Protein AF-A0A496B055-F1 (afdb_monomer)

Sequence (103 aa):
MNIHKIQPANRVDYTMKTIDINGRVPGTDTIEFLRVERPYRHGKKFGPLVRVRYALNGVEQKKGFPLDVDKGIFLAIYDDELAETLRPIAPKIVAFLREHAAR

Nearest PDB structures (foldseek):
  8gun-assembly2_B  TM=5.781E-01  e=2.004E+00  Staphylococcus aureus subsp. aureus NCTC 8325

Mean predicted aligned error: 9.05 Å

Foldseek 3Di:
DDPPPCPPQNDWDWDKDKDACDPVDPLVPQWGIKIWTFTDGPNHGDAQWIWIWTHGNNRTDPHTFIARLVVLATPDDPDPVVCVRVGVCSPVVSVVVVVVVVD

Secondary structure (DSSP, 8-state):
-------GGG-EEEEEEEEE-TTTSTT-TTEEEEEEEEEEETTEE-SSEEEEEEEETTEE-S--EEEETTTTEES----HHHHHHHGGGHHHHHHHHHHTT--

Solvent-accessible surface area (backbone atoms only — not comparable to full-atom values): 6012 Å² total; per-residue (Å²): 134,85,78,78,72,79,51,78,94,69,50,68,48,68,53,76,44,81,42,81,39,59,94,74,45,91,83,36,91,52,38,46,33,38,38,38,34,40,40,23,45,90,90,36,78,44,72,59,49,28,35,40,22,40,20,51,78,88,42,75,44,88,68,55,33,44,29,33,55,82,77,27,40,68,79,53,69,98,43,70,73,58,35,66,53,47,55,80,43,28,49,56,55,32,49,56,57,48,60,62,69,77,106

pLDDT: mean 73.32, std 11.09, range [32.91, 86.75]

Radius of gyration: 15.03 Å; Cα contacts (8 Å, |Δi|>4): 156; chains: 1; bounding box: 33×25×49 Å

Structure (mmCIF, N/CA/C/O backbone):
data_AF-A0A496B055-F1
#
_entry.id   AF-A0A496B055-F1
#
loop_
_atom_site.group_PDB
_atom_site.id
_atom_site.type_symbol
_atom_site.label_atom_id
_atom_site.label_alt_id
_atom_site.label_comp_id
_atom_site.label_asym_id
_atom_site.label_entity_id
_atom_site.label_seq_id
_atom_site.pdbx_PDB_ins_code
_atom_site.Cartn_x
_atom_site.Cartn_y
_atom_site.Cartn_z
_atom_site.occupancy
_atom_site.B_iso_or_equiv
_atom_site.auth_seq_id
_atom_site.auth_comp_id
_atom_site.auth_asym_id
_atom_site.auth_atom_id
_atom_site.pdbx_PDB_model_num
ATOM 1 N N . MET A 1 1 ? -17.931 0.332 -33.865 1.00 37.09 1 MET A N 1
ATOM 2 C CA . MET A 1 1 ? -17.355 0.394 -32.504 1.00 37.09 1 MET A CA 1
ATOM 3 C C . MET A 1 1 ? -16.069 -0.425 -32.526 1.00 37.09 1 MET A C 1
ATOM 5 O O . MET A 1 1 ? -16.136 -1.647 -32.540 1.00 37.09 1 MET A O 1
ATOM 9 N N . ASN A 1 2 ? -14.913 0.225 -32.699 1.00 32.91 2 ASN A N 1
ATOM 10 C CA . ASN A 1 2 ? -13.636 -0.475 -32.873 1.00 32.91 2 ASN A CA 1
ATOM 11 C C . ASN A 1 2 ? -13.154 -1.003 -31.523 1.00 32.91 2 ASN A C 1
ATOM 13 O O . ASN A 1 2 ? -12.682 -0.252 -30.674 1.00 32.91 2 ASN A O 1
ATOM 17 N N . ILE A 1 3 ? -13.291 -2.311 -31.330 1.00 43.50 3 ILE A N 1
ATOM 18 C CA . ILE A 1 3 ? -12.704 -3.019 -30.199 1.00 43.50 3 ILE A CA 1
ATOM 19 C C . ILE A 1 3 ? -11.203 -3.080 -30.487 1.00 43.50 3 ILE A C 1
ATOM 21 O O . ILE A 1 3 ? -10.743 -3.947 -31.232 1.00 43.50 3 ILE A O 1
ATOM 25 N N . HIS A 1 4 ? -10.433 -2.129 -29.955 1.00 45.66 4 HIS A N 1
ATOM 26 C CA . HIS A 1 4 ? -8.979 -2.239 -29.948 1.00 45.66 4 HIS A CA 1
ATOM 27 C C . HIS A 1 4 ? -8.618 -3.502 -29.163 1.00 45.66 4 HIS A C 1
ATOM 29 O O . HIS A 1 4 ? -8.606 -3.507 -27.933 1.00 45.66 4 HIS A O 1
ATOM 35 N N . LYS A 1 5 ? -8.366 -4.604 -29.881 1.00 45.31 5 LYS A N 1
ATOM 36 C CA . LYS A 1 5 ? -7.759 -5.804 -29.310 1.00 45.31 5 LYS A CA 1
ATOM 37 C C . LYS A 1 5 ? -6.449 -5.354 -28.677 1.00 45.31 5 LYS A C 1
ATOM 39 O O . LYS A 1 5 ? -5.535 -4.937 -29.386 1.00 45.31 5 LYS A O 1
ATOM 44 N N . ILE A 1 6 ? -6.389 -5.385 -27.346 1.00 48.38 6 ILE A N 1
ATOM 45 C CA . ILE A 1 6 ? -5.166 -5.116 -26.593 1.00 48.38 6 ILE A CA 1
ATOM 46 C C . ILE A 1 6 ? -4.118 -6.075 -27.153 1.00 48.38 6 ILE A C 1
ATOM 48 O O . ILE A 1 6 ? -4.256 -7.292 -27.017 1.00 48.38 6 ILE A O 1
ATOM 52 N N . GLN A 1 7 ? -3.122 -5.535 -27.859 1.00 51.19 7 GLN A N 1
ATOM 53 C CA . GLN A 1 7 ? -2.047 -6.351 -28.409 1.00 51.19 7 GLN A CA 1
ATOM 54 C C . GLN A 1 7 ? -1.387 -7.118 -27.251 1.00 51.19 7 GLN A C 1
ATOM 56 O O . GLN A 1 7 ? -1.198 -6.528 -26.184 1.00 51.19 7 GLN A O 1
ATOM 61 N N . PRO A 1 8 ? -1.011 -8.397 -27.423 1.00 55.03 8 PRO A N 1
ATOM 62 C CA . PRO A 1 8 ? -0.353 -9.183 -26.376 1.00 55.03 8 PRO A CA 1
ATOM 63 C C . PRO A 1 8 ? 0.867 -8.474 -25.760 1.00 55.03 8 PRO A C 1
ATOM 65 O O . PRO A 1 8 ? 1.088 -8.580 -24.560 1.00 55.03 8 PRO A O 1
ATOM 68 N N . ALA A 1 9 ? 1.581 -7.662 -26.551 1.00 54.00 9 ALA A N 1
ATOM 69 C CA . ALA A 1 9 ? 2.710 -6.823 -26.129 1.00 54.00 9 ALA A CA 1
ATOM 70 C C . ALA A 1 9 ? 2.352 -5.665 -25.158 1.00 54.00 9 ALA A C 1
ATOM 72 O O . ALA A 1 9 ? 3.210 -4.952 -24.636 1.00 54.00 9 ALA A O 1
ATOM 73 N N . ASN A 1 10 ? 1.065 -5.439 -24.903 1.00 56.03 10 ASN A N 1
ATOM 74 C CA . ASN A 1 10 ? 0.577 -4.461 -23.932 1.00 56.03 10 ASN A CA 1
ATOM 75 C C . ASN A 1 10 ? -0.080 -5.119 -22.713 1.00 56.03 10 ASN A C 1
ATOM 77 O O . ASN A 1 10 ? -0.657 -4.411 -21.888 1.00 56.03 10 ASN A O 1
ATOM 81 N N . ARG A 1 11 ? 0.003 -6.449 -22.568 1.00 64.25 11 ARG A N 1
ATOM 82 C CA . ARG A 1 11 ? -0.443 -7.113 -21.341 1.00 64.25 11 ARG A CA 1
ATOM 83 C C . ARG A 1 11 ? 0.522 -6.797 -20.200 1.00 64.25 11 ARG A C 1
ATOM 85 O O . ARG A 1 11 ? 1.735 -6.957 -20.322 1.00 64.25 11 ARG A O 1
ATOM 92 N N . VAL A 1 12 ? -0.054 -6.307 -19.108 1.00 65.69 12 VAL A N 1
ATOM 93 C CA . VAL A 1 12 ? 0.613 -6.207 -17.814 1.00 65.69 12 VAL A CA 1
ATOM 94 C C . VAL A 1 12 ? 0.224 -7.454 -17.038 1.00 65.69 12 VAL A C 1
ATOM 96 O O . VAL A 1 12 ? -0.954 -7.654 -16.741 1.00 65.69 12 VAL A O 1
ATOM 99 N N . ASP A 1 13 ? 1.209 -8.290 -16.747 1.00 73.75 13 ASP A N 1
ATOM 100 C CA . ASP A 1 13 ? 1.042 -9.432 -15.859 1.00 73.75 13 ASP A CA 1
ATOM 101 C C . ASP A 1 13 ? 1.175 -8.953 -14.414 1.00 73.75 13 ASP A C 1
ATOM 103 O O . ASP A 1 13 ? 1.914 -8.011 -14.126 1.00 73.75 13 ASP A O 1
ATOM 107 N N . TYR A 1 14 ? 0.471 -9.593 -13.486 1.00 68.81 14 TYR A N 1
ATOM 108 C CA . TYR A 1 14 ? 0.570 -9.262 -12.068 1.00 68.81 14 TYR A CA 1
ATOM 109 C C . TYR A 1 14 ? 1.041 -10.478 -11.291 1.00 68.81 14 TYR A C 1
ATOM 111 O O . TYR A 1 14 ? 0.432 -11.542 -11.364 1.00 68.81 14 TYR A O 1
ATOM 119 N N . THR A 1 15 ? 2.089 -10.301 -10.492 1.00 76.88 15 THR A N 1
ATOM 120 C CA . THR A 1 15 ? 2.350 -11.224 -9.385 1.00 76.88 15 THR A CA 1
ATOM 121 C C . THR A 1 15 ? 1.631 -10.705 -8.153 1.00 76.88 15 THR A C 1
ATOM 123 O O . THR A 1 15 ? 1.700 -9.519 -7.818 1.00 76.88 15 THR A O 1
ATOM 126 N N . MET A 1 16 ? 0.891 -11.598 -7.503 1.00 78.75 16 MET A N 1
ATOM 127 C CA . MET A 1 16 ? 0.094 -11.281 -6.327 1.00 78.75 16 MET A CA 1
ATOM 128 C C . MET A 1 16 ? 0.794 -11.798 -5.082 1.00 78.75 16 MET A C 1
ATOM 130 O O . MET A 1 16 ? 1.300 -12.919 -5.060 1.00 78.75 16 MET A O 1
ATOM 134 N N . LYS A 1 17 ? 0.786 -10.988 -4.028 1.00 76.06 17 LYS A N 1
ATOM 135 C CA . LYS A 1 17 ? 1.257 -11.391 -2.711 1.00 76.06 17 LYS A CA 1
ATOM 136 C C . LYS A 1 17 ? 0.318 -10.879 -1.637 1.00 76.06 17 LYS A C 1
ATOM 138 O O . LYS A 1 17 ? 0.043 -9.686 -1.587 1.00 76.06 17 LYS A O 1
ATOM 143 N N . THR A 1 18 ? -0.129 -11.771 -0.767 1.00 80.69 18 THR A N 1
ATOM 144 C CA . THR A 1 18 ? -0.876 -11.402 0.436 1.00 80.69 18 THR A CA 1
ATOM 145 C C . THR A 1 18 ? 0.106 -11.227 1.590 1.00 80.69 18 THR A C 1
ATOM 147 O O . THR A 1 18 ? 0.993 -12.057 1.785 1.00 80.69 18 THR A O 1
ATOM 150 N N . ILE A 1 19 ? -0.032 -10.128 2.320 1.00 76.94 19 ILE A N 1
ATOM 151 C CA . ILE A 1 19 ? 0.727 -9.801 3.521 1.00 76.94 19 ILE A CA 1
ATOM 152 C C . ILE A 1 19 ? -0.280 -9.729 4.659 1.00 76.94 19 ILE A C 1
ATOM 154 O O . ILE A 1 19 ? -1.150 -8.861 4.650 1.00 76.94 19 ILE A O 1
ATOM 158 N N . ASP A 1 20 ? -0.158 -10.644 5.612 1.00 77.94 20 ASP A N 1
ATOM 159 C CA . ASP A 1 20 ? -0.904 -10.579 6.865 1.00 77.94 20 ASP A CA 1
ATOM 160 C C . ASP A 1 20 ? -0.327 -9.453 7.731 1.00 77.94 20 ASP A C 1
ATOM 162 O O . ASP A 1 20 ? 0.884 -9.418 8.000 1.00 77.94 20 ASP A O 1
ATOM 166 N N . ILE A 1 21 ? -1.187 -8.508 8.106 1.00 76.19 21 ILE A N 1
ATOM 167 C CA . ILE A 1 21 ? -0.830 -7.374 8.961 1.00 76.19 21 ILE A CA 1
ATOM 168 C C . ILE A 1 21 ? -1.613 -7.365 10.276 1.00 76.19 21 ILE A C 1
ATOM 170 O O . ILE A 1 21 ? -1.360 -6.494 11.113 1.00 76.19 21 ILE A O 1
ATOM 174 N N . ASN A 1 22 ? -2.497 -8.343 10.487 1.00 73.38 22 ASN A N 1
ATOM 175 C CA . ASN A 1 22 ? -3.343 -8.424 11.664 1.00 73.38 22 ASN A CA 1
ATOM 176 C C . ASN A 1 22 ? -2.488 -8.490 12.943 1.00 73.38 22 ASN A C 1
ATOM 178 O O . ASN A 1 22 ? -1.551 -9.285 13.047 1.00 73.38 22 ASN A O 1
ATOM 182 N N . GLY A 1 23 ? -2.757 -7.594 13.896 1.00 70.19 23 GLY A N 1
ATOM 183 C CA . GLY A 1 23 ? -2.016 -7.481 15.158 1.00 70.19 23 GLY A CA 1
ATOM 184 C C . GLY A 1 23 ? -0.548 -7.041 15.033 1.00 70.19 23 GLY A C 1
ATOM 185 O O . GLY A 1 23 ? 0.145 -6.934 16.043 1.00 70.19 23 GLY A O 1
ATOM 186 N N . ARG A 1 24 ? -0.043 -6.768 13.820 1.00 71.06 24 ARG A N 1
ATOM 187 C CA . ARG A 1 24 ? 1.355 -6.353 13.576 1.00 71.06 24 ARG A CA 1
ATOM 188 C C . ARG A 1 24 ? 1.520 -4.841 13.476 1.00 71.06 24 ARG A C 1
ATOM 190 O O . ARG A 1 24 ? 2.640 -4.325 13.568 1.00 71.06 24 ARG A O 1
ATOM 197 N N . VAL A 1 25 ? 0.426 -4.118 13.251 1.00 66.62 25 VAL A N 1
ATOM 198 C CA . VAL A 1 25 ? 0.442 -2.668 13.079 1.00 66.62 25 VAL A CA 1
ATOM 199 C C . VAL A 1 25 ? -0.634 -2.022 13.961 1.00 66.62 25 VAL A C 1
ATOM 201 O O . VAL A 1 25 ? -1.818 -2.252 13.732 1.00 66.62 25 VAL A O 1
ATOM 204 N N . PRO A 1 26 ? -0.242 -1.215 14.967 1.00 62.41 26 PRO A N 1
ATOM 205 C CA . PRO A 1 26 ? -1.198 -0.499 15.812 1.00 62.41 26 PRO A CA 1
ATOM 206 C C . PRO A 1 26 ? -2.080 0.437 14.980 1.00 62.41 26 PRO A C 1
ATOM 208 O O . PRO A 1 26 ? -1.565 1.103 14.080 1.00 62.41 26 PRO A O 1
ATOM 211 N N . GLY A 1 27 ? -3.377 0.505 15.293 1.00 64.12 27 GLY A N 1
ATOM 212 C CA . GLY A 1 27 ? -4.323 1.394 14.607 1.00 64.12 27 GLY A CA 1
ATOM 213 C C . GLY A 1 27 ? -4.823 0.867 13.260 1.00 64.12 27 GLY A C 1
ATOM 214 O O . GLY A 1 27 ? -5.402 1.624 12.490 1.00 64.12 27 GLY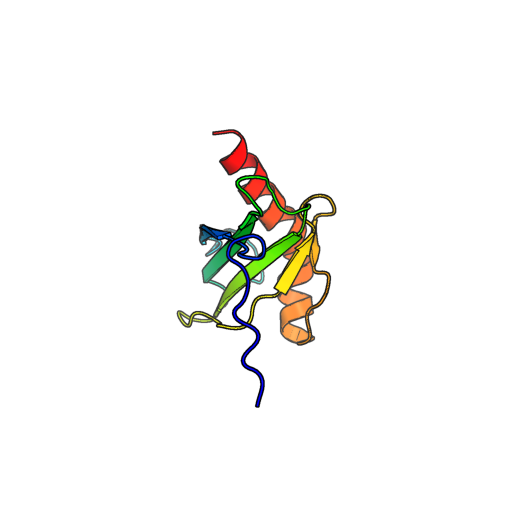 A O 1
ATOM 215 N N . THR A 1 28 ? -4.606 -0.419 12.965 1.00 64.50 28 THR A N 1
ATOM 216 C CA . THR A 1 28 ? -5.139 -1.095 11.766 1.00 64.50 28 THR A CA 1
ATOM 217 C C . THR A 1 28 ? -6.010 -2.289 12.124 1.00 64.50 28 THR A C 1
ATOM 219 O O . THR A 1 28 ? -6.103 -3.240 11.362 1.00 64.50 28 THR A O 1
ATOM 222 N N . ASP A 1 29 ? -6.656 -2.246 13.284 1.00 66.88 29 ASP A N 1
ATOM 223 C CA . ASP A 1 29 ? -7.382 -3.381 13.867 1.00 66.88 29 ASP A CA 1
ATOM 224 C C . ASP A 1 29 ? -8.535 -3.871 12.969 1.00 66.88 29 ASP A C 1
ATOM 226 O O . ASP A 1 29 ? -9.000 -4.999 13.092 1.00 66.88 29 ASP A O 1
ATOM 230 N N . THR A 1 30 ? -8.968 -3.032 12.027 1.00 68.25 30 THR A N 1
ATOM 231 C CA . THR A 1 30 ? -9.977 -3.336 11.008 1.00 68.25 30 THR A CA 1
ATOM 232 C C . THR A 1 30 ? -9.389 -3.884 9.703 1.00 68.25 30 THR A C 1
ATOM 234 O O . THR A 1 30 ? -10.138 -4.419 8.885 1.00 68.25 30 THR A O 1
ATOM 237 N N . ILE A 1 31 ? -8.073 -3.762 9.475 1.00 71.75 31 ILE A N 1
ATOM 238 C CA . ILE A 1 31 ? -7.383 -4.214 8.262 1.00 71.75 31 ILE A CA 1
ATOM 239 C C . ILE A 1 31 ? -6.599 -5.496 8.542 1.00 71.75 31 ILE A C 1
ATOM 241 O O . ILE A 1 31 ? -5.535 -5.486 9.153 1.00 71.75 31 ILE A O 1
ATOM 245 N N . GLU A 1 32 ? -7.090 -6.611 8.015 1.00 69.25 32 GLU A N 1
ATOM 246 C CA . GLU A 1 32 ? -6.531 -7.933 8.319 1.00 69.25 32 GLU A CA 1
ATOM 247 C C . GLU A 1 32 ? -5.335 -8.284 7.429 1.00 69.25 32 GLU A C 1
ATOM 249 O O . GLU A 1 32 ? -4.317 -8.800 7.890 1.00 69.25 32 GLU A O 1
ATOM 254 N N . PHE A 1 33 ? -5.422 -7.976 6.135 1.00 73.00 33 PHE A N 1
ATOM 255 C CA . PHE A 1 33 ? -4.335 -8.241 5.202 1.00 73.00 33 PHE A CA 1
ATOM 256 C C . PHE A 1 33 ? -4.270 -7.233 4.068 1.00 73.00 33 PHE A C 1
ATOM 258 O O . PHE A 1 33 ? -5.251 -6.585 3.698 1.00 73.00 33 PHE A O 1
ATOM 265 N N . LEU A 1 34 ? -3.090 -7.170 3.461 1.00 79.75 34 LEU A N 1
ATOM 266 C CA . LEU A 1 34 ? -2.802 -6.372 2.286 1.00 79.75 34 LEU A CA 1
ATOM 267 C C . LEU A 1 34 ? -2.415 -7.279 1.126 1.00 79.75 34 LEU A C 1
ATOM 269 O O . LEU A 1 34 ? -1.448 -8.035 1.205 1.00 79.75 34 LEU A O 1
ATOM 273 N N . ARG A 1 35 ? -3.142 -7.189 0.014 1.00 82.56 35 ARG A N 1
ATOM 274 C CA . ARG A 1 35 ? -2.769 -7.850 -1.236 1.00 82.56 35 ARG A CA 1
ATOM 275 C C . ARG A 1 35 ? -2.010 -6.873 -2.115 1.00 82.56 35 ARG A C 1
ATOM 277 O O . ARG A 1 35 ? -2.573 -5.911 -2.626 1.00 82.56 35 ARG A O 1
ATOM 284 N N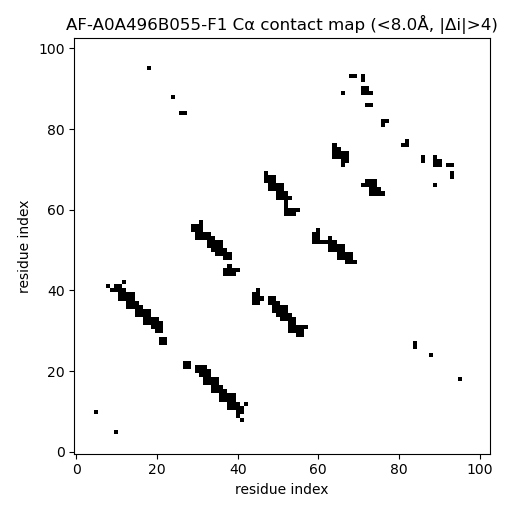 . VAL A 1 36 ? -0.731 -7.143 -2.309 1.00 81.44 36 VAL A N 1
ATOM 285 C CA . VAL A 1 36 ? 0.150 -6.363 -3.166 1.00 81.44 36 VAL A CA 1
ATOM 286 C C . VAL A 1 36 ? 0.229 -7.023 -4.535 1.00 81.44 36 VAL A C 1
ATOM 288 O O . VAL A 1 36 ? 0.633 -8.176 -4.668 1.00 81.44 36 VAL A O 1
ATOM 291 N N . GLU A 1 37 ? -0.144 -6.271 -5.558 1.00 83.56 37 GLU A N 1
ATOM 292 C CA . GLU A 1 37 ? -0.090 -6.667 -6.959 1.00 83.56 37 GLU A CA 1
ATOM 293 C C . GLU A 1 37 ? 1.081 -5.926 -7.605 1.00 83.56 37 GLU A C 1
ATOM 295 O O . GLU A 1 37 ? 1.051 -4.699 -7.759 1.00 83.56 37 GLU A O 1
ATOM 300 N N . ARG A 1 38 ? 2.143 -6.662 -7.949 1.00 80.81 38 ARG A N 1
ATOM 301 C CA . ARG A 1 38 ? 3.303 -6.102 -8.649 1.00 80.81 38 ARG A CA 1
ATOM 302 C C . ARG A 1 38 ? 3.110 -6.269 -10.155 1.00 80.81 38 ARG A C 1
ATOM 304 O O . ARG A 1 38 ? 2.999 -7.412 -10.604 1.00 80.81 38 ARG A O 1
ATOM 311 N N . PRO A 1 39 ? 3.082 -5.176 -10.931 1.00 77.81 39 PRO A N 1
ATOM 312 C CA . PRO A 1 39 ? 2.958 -5.248 -12.375 1.00 77.81 39 PRO A CA 1
ATOM 313 C C . PRO A 1 39 ? 4.285 -5.655 -13.029 1.00 77.81 39 PRO A C 1
ATOM 315 O O . PRO A 1 39 ? 5.368 -5.201 -12.649 1.00 77.81 39 PRO A O 1
ATOM 318 N N . TYR A 1 40 ? 4.183 -6.485 -14.057 1.00 73.12 40 TYR A N 1
ATOM 319 C CA . TYR A 1 40 ? 5.258 -6.899 -14.944 1.00 73.12 40 TYR A CA 1
ATOM 320 C C . TYR A 1 40 ? 4.835 -6.614 -16.379 1.00 73.12 40 TYR A C 1
ATOM 322 O O . TYR A 1 40 ? 3.695 -6.854 -16.767 1.00 73.12 40 TYR A O 1
ATOM 330 N N . ARG A 1 41 ? 5.764 -6.108 -17.186 1.00 72.88 41 ARG A N 1
ATOM 331 C CA . ARG A 1 41 ? 5.564 -5.913 -18.623 1.00 72.88 41 ARG A CA 1
ATOM 332 C C . ARG A 1 41 ? 6.674 -6.653 -19.349 1.00 72.88 41 ARG A C 1
ATOM 334 O O . ARG A 1 41 ? 7.848 -6.371 -19.117 1.00 72.88 41 ARG A O 1
ATOM 341 N N . HIS A 1 42 ? 6.307 -7.615 -20.193 1.00 76.06 42 HIS A N 1
ATOM 342 C CA . HIS A 1 42 ? 7.263 -8.484 -20.895 1.00 76.06 42 HIS A CA 1
ATOM 343 C C . HIS A 1 42 ? 8.258 -9.186 -19.950 1.00 76.06 42 HIS A C 1
ATOM 345 O O . HIS A 1 42 ? 9.465 -9.174 -20.185 1.00 76.06 42 HIS A O 1
ATOM 351 N N . GLY A 1 43 ? 7.771 -9.725 -18.826 1.00 70.19 43 GLY A N 1
ATOM 352 C CA . GLY A 1 43 ? 8.609 -10.415 -17.836 1.00 70.19 43 GLY A CA 1
ATOM 353 C C . GLY A 1 43 ? 9.537 -9.510 -17.013 1.00 70.19 43 GLY A C 1
ATOM 354 O O . GLY A 1 43 ? 10.236 -10.000 -16.130 1.00 70.19 43 GLY A O 1
ATOM 355 N N . LYS A 1 44 ? 9.536 -8.190 -17.242 1.00 72.06 44 LYS A N 1
ATOM 356 C CA . LYS A 1 44 ? 10.314 -7.218 -16.459 1.00 72.06 44 LYS A CA 1
ATOM 357 C C . LYS A 1 44 ? 9.420 -6.481 -15.469 1.00 72.06 44 LYS A C 1
ATOM 359 O O . LYS A 1 44 ? 8.292 -6.123 -15.807 1.00 72.06 44 LYS A O 1
ATOM 364 N N . LYS A 1 45 ? 9.941 -6.224 -14.262 1.00 72.88 45 LYS A N 1
ATOM 365 C CA . LYS A 1 45 ? 9.263 -5.411 -13.239 1.00 72.88 45 LYS A CA 1
ATOM 366 C C . LYS A 1 45 ? 8.871 -4.066 -13.851 1.00 72.88 45 LYS A C 1
ATOM 368 O O . LYS A 1 45 ? 9.720 -3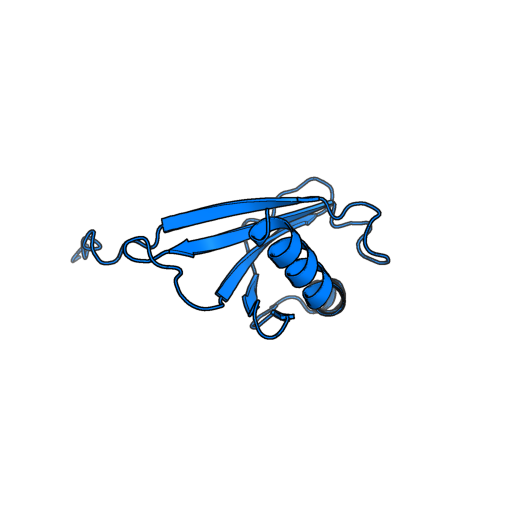.355 -14.389 1.00 72.88 45 LYS A O 1
ATOM 373 N N . PHE A 1 46 ? 7.591 -3.723 -13.777 1.00 71.62 46 PHE A N 1
ATOM 374 C CA . PHE A 1 46 ? 7.071 -2.495 -14.358 1.00 71.62 46 PHE A CA 1
ATOM 375 C C . PHE A 1 46 ? 7.082 -1.366 -13.319 1.00 71.62 46 PHE A C 1
ATOM 377 O O . PHE A 1 46 ? 6.082 -1.081 -12.666 1.00 71.62 46 PHE A O 1
ATOM 384 N N . GLY A 1 47 ? 8.249 -0.733 -13.165 1.00 72.44 47 GLY A N 1
ATOM 385 C CA . GLY A 1 47 ? 8.451 0.414 -12.275 1.00 72.44 47 GLY A CA 1
ATOM 386 C C . GLY A 1 47 ? 8.393 0.083 -10.774 1.00 72.44 47 GLY A C 1
ATOM 387 O O . GLY A 1 47 ? 8.274 -1.082 -10.384 1.00 72.44 47 GLY A O 1
ATOM 388 N N . PRO A 1 48 ? 8.502 1.102 -9.903 1.00 77.44 48 PRO A N 1
ATOM 389 C CA . PRO A 1 48 ? 8.409 0.942 -8.450 1.00 77.44 48 PRO A CA 1
ATOM 390 C C . PRO A 1 48 ? 6.959 0.898 -7.946 1.00 77.44 48 PRO A C 1
ATOM 392 O O . PRO A 1 48 ? 6.716 0.836 -6.743 1.00 77.44 48 PRO A O 1
ATOM 395 N N . LEU A 1 49 ? 5.981 0.941 -8.850 1.00 83.56 49 LEU A N 1
ATOM 396 C CA . LEU A 1 49 ? 4.578 1.057 -8.491 1.00 83.56 49 LEU A CA 1
ATOM 397 C C . LEU A 1 49 ? 3.963 -0.315 -8.280 1.00 83.56 49 LEU A C 1
ATOM 399 O O . LEU A 1 49 ? 4.019 -1.181 -9.151 1.00 83.56 49 LEU A O 1
ATOM 403 N N . VAL A 1 50 ? 3.329 -0.489 -7.131 1.00 85.06 50 VAL A N 1
ATOM 404 C CA . VAL A 1 50 ? 2.523 -1.666 -6.821 1.00 85.06 50 VAL A CA 1
ATOM 405 C C . VAL A 1 50 ? 1.111 -1.226 -6.488 1.00 85.06 50 VAL A C 1
ATOM 407 O O . VAL A 1 50 ? 0.894 -0.117 -6.003 1.00 85.06 50 VAL A O 1
ATOM 410 N N . ARG A 1 51 ? 0.133 -2.088 -6.743 1.00 85.31 51 ARG A N 1
ATOM 411 C CA . ARG A 1 51 ? -1.238 -1.850 -6.295 1.00 85.31 51 ARG A CA 1
ATOM 412 C C . ARG A 1 51 ? -1.459 -2.603 -4.996 1.00 85.31 51 ARG A C 1
ATOM 414 O O . ARG A 1 51 ? -1.292 -3.815 -4.960 1.00 85.31 51 ARG A O 1
ATOM 421 N N . VAL A 1 52 ? -1.840 -1.896 -3.943 1.00 83.81 52 VAL A N 1
ATOM 422 C CA . VAL A 1 52 ? -2.172 -2.492 -2.649 1.00 83.81 52 VAL A CA 1
ATOM 423 C C . VAL A 1 52 ? -3.683 -2.520 -2.507 1.00 83.81 52 VAL A C 1
ATOM 425 O O . VAL A 1 52 ? -4.332 -1.479 -2.491 1.00 83.81 52 VAL A O 1
ATOM 428 N N . ARG A 1 53 ? -4.250 -3.714 -2.422 1.00 85.56 53 ARG A N 1
ATOM 429 C CA . ARG A 1 53 ? -5.616 -3.944 -1.953 1.00 85.56 53 ARG A CA 1
ATOM 430 C C . ARG A 1 53 ? -5.561 -4.354 -0.493 1.00 85.56 53 ARG A C 1
ATOM 432 O O . ARG A 1 53 ? -4.514 -4.771 -0.007 1.00 85.56 53 ARG A O 1
ATOM 439 N N . TYR A 1 54 ? -6.685 -4.257 0.185 1.00 79.38 54 TYR A N 1
ATOM 440 C CA . TYR A 1 54 ? -6.784 -4.544 1.604 1.00 79.38 54 TYR A CA 1
ATOM 441 C C . TYR A 1 54 ? -8.069 -5.316 1.882 1.00 79.38 54 TYR A C 1
ATOM 443 O O . TYR A 1 54 ? -9.012 -5.251 1.089 1.00 79.38 54 TYR A O 1
ATOM 451 N N . ALA A 1 55 ? -8.089 -6.063 2.977 1.00 80.88 55 ALA A N 1
ATOM 452 C CA . ALA A 1 55 ? -9.320 -6.592 3.540 1.00 80.88 55 ALA A CA 1
ATOM 453 C C . ALA A 1 55 ? -9.705 -5.770 4.759 1.00 80.88 55 ALA A C 1
ATOM 455 O O . ALA A 1 55 ? -8.866 -5.543 5.624 1.00 80.88 55 ALA A O 1
ATOM 456 N N . LEU A 1 56 ? -10.958 -5.330 4.791 1.00 76.19 56 LEU A N 1
ATOM 457 C CA . LEU A 1 56 ? -11.540 -4.605 5.910 1.00 76.19 56 LEU A CA 1
ATOM 458 C C . LEU A 1 56 ? -12.591 -5.508 6.553 1.00 76.19 56 LEU A C 1
ATOM 460 O O . LEU A 1 56 ? -13.552 -5.864 5.868 1.00 76.19 56 LEU A O 1
ATOM 464 N N . ASN A 1 57 ? -12.410 -5.884 7.820 1.00 76.00 57 ASN A N 1
ATOM 465 C CA . ASN A 1 57 ? -13.317 -6.774 8.560 1.00 76.00 57 ASN A CA 1
ATOM 466 C C . ASN A 1 57 ? -13.703 -8.036 7.752 1.00 76.00 57 ASN A C 1
ATOM 468 O O . ASN A 1 57 ? -14.879 -8.313 7.513 1.00 76.00 57 ASN A O 1
ATOM 472 N N 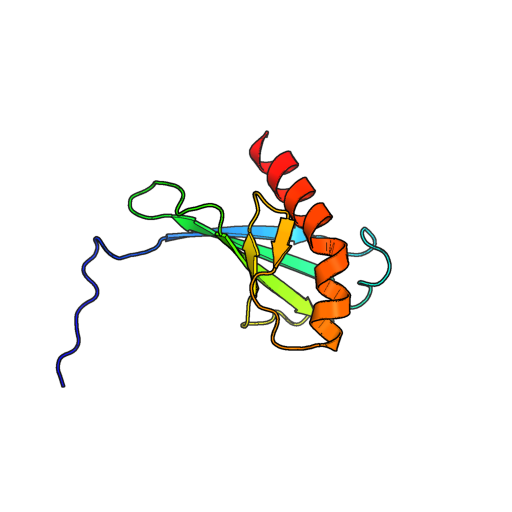. GLY A 1 58 ? -12.705 -8.742 7.224 1.00 73.56 58 GLY A N 1
ATOM 473 C CA . GLY A 1 58 ? -12.858 -9.964 6.436 1.00 73.56 58 GLY A CA 1
ATOM 474 C C . GLY A 1 58 ? -13.283 -9.750 4.980 1.00 73.56 58 GLY A C 1
ATOM 475 O O . GLY A 1 58 ? -13.326 -10.707 4.206 1.00 73.56 58 GLY A O 1
ATOM 476 N N . VAL A 1 59 ? -13.576 -8.512 4.563 1.00 78.50 59 VAL A N 1
ATOM 477 C CA . VAL A 1 59 ? -14.048 -8.206 3.205 1.00 78.50 59 VAL A CA 1
ATOM 478 C C . VAL A 1 59 ? -12.924 -7.647 2.343 1.00 78.50 59 VAL A C 1
ATOM 480 O O . VAL A 1 59 ? -12.467 -6.516 2.536 1.00 78.50 59 VAL A O 1
ATOM 483 N N . GLU A 1 60 ? -12.527 -8.419 1.328 1.00 81.88 60 GLU A N 1
ATOM 484 C CA . GLU A 1 60 ? -11.574 -7.981 0.308 1.00 81.88 60 GLU A CA 1
ATOM 485 C C . GLU A 1 60 ? -12.101 -6.805 -0.512 1.00 81.88 60 GLU A C 1
ATOM 487 O O . GLU A 1 60 ? -13.113 -6.884 -1.217 1.00 81.88 60 GLU A O 1
ATOM 492 N N . GLN A 1 61 ? -11.339 -5.720 -0.501 1.00 79.88 61 GLN A N 1
ATOM 493 C CA . GLN A 1 61 ? -11.661 -4.527 -1.257 1.00 79.88 61 GLN A CA 1
ATOM 494 C C . GLN A 1 61 ? -11.143 -4.654 -2.692 1.00 79.88 61 GLN A C 1
ATOM 496 O O . GLN A 1 61 ? -9.975 -4.948 -2.959 1.00 79.88 61 GLN A O 1
ATOM 501 N N . LYS A 1 62 ? -12.033 -4.416 -3.664 1.00 76.25 62 LYS A N 1
ATOM 502 C CA . LYS A 1 62 ? -11.691 -4.463 -5.100 1.00 76.25 62 LYS A CA 1
ATOM 503 C C . LYS A 1 62 ? -10.838 -3.266 -5.528 1.00 76.25 62 LYS A C 1
ATOM 505 O O . LYS A 1 62 ? -10.007 -3.373 -6.439 1.00 76.25 62 LYS A O 1
ATOM 510 N N . LYS A 1 63 ? -11.048 -2.109 -4.894 1.00 76.75 63 LYS A N 1
ATOM 511 C CA . LYS A 1 63 ? -10.221 -0.918 -5.104 1.00 76.75 63 LYS A CA 1
ATOM 512 C C . LYS A 1 63 ? -8.874 -1.140 -4.420 1.00 76.75 63 LYS A C 1
ATOM 514 O O . LYS A 1 63 ? -8.815 -1.634 -3.303 1.00 76.75 63 LYS A O 1
ATOM 519 N N . GLY A 1 64 ? -7.799 -0.820 -5.130 1.00 78.12 64 GLY A N 1
ATOM 520 C CA . GLY A 1 64 ? -6.457 -0.856 -4.565 1.00 78.12 64 GLY A CA 1
ATOM 521 C C . GLY A 1 64 ? -5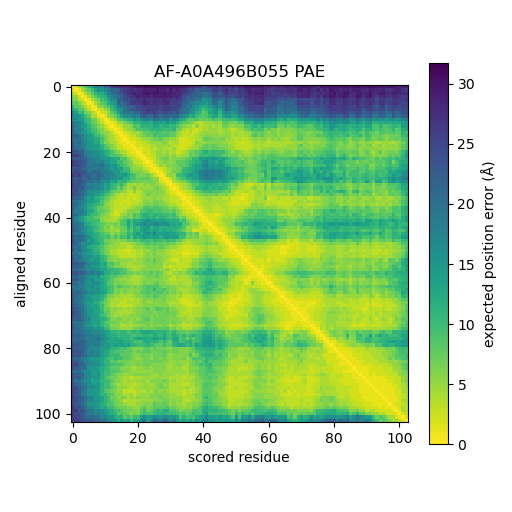.753 0.455 -4.841 1.00 78.12 64 GLY A C 1
ATOM 522 O O . GLY A 1 64 ? -6.022 1.084 -5.865 1.00 78.12 64 GLY A O 1
ATOM 523 N N . PHE A 1 65 ? -4.864 0.839 -3.940 1.00 85.06 65 PHE A N 1
ATOM 524 C CA . PHE A 1 65 ? -4.154 2.103 -4.000 1.00 85.06 65 PHE A CA 1
ATOM 525 C C . PHE A 1 65 ? -2.759 1.903 -4.584 1.00 85.06 65 PHE A C 1
ATOM 527 O O . PHE A 1 65 ? -2.081 0.930 -4.235 1.00 85.06 65 PHE A O 1
ATOM 534 N N . PRO A 1 66 ? -2.318 2.792 -5.484 1.00 85.62 66 PRO A N 1
ATOM 535 C CA . PRO A 1 66 ? -0.948 2.784 -5.965 1.00 85.62 66 PRO A CA 1
ATOM 536 C C . PRO A 1 66 ? 0.009 3.163 -4.828 1.00 85.62 66 PRO A C 1
ATOM 538 O O . PRO A 1 66 ? -0.124 4.228 -4.228 1.00 85.62 66 PRO A O 1
ATOM 541 N N . LEU A 1 67 ? 0.982 2.297 -4.558 1.00 86.75 67 LEU A N 1
ATOM 542 C CA . LEU A 1 67 ? 2.084 2.502 -3.623 1.00 86.75 67 LEU A CA 1
ATOM 543 C C . LEU A 1 67 ? 3.393 2.565 -4.416 1.00 86.75 67 LEU A C 1
ATOM 545 O O . LEU A 1 67 ? 3.689 1.663 -5.202 1.00 86.75 67 LEU A O 1
ATOM 549 N N . ASP A 1 68 ? 4.183 3.607 -4.187 1.00 86.75 68 ASP A N 1
ATOM 550 C CA . ASP A 1 68 ? 5.571 3.679 -4.635 1.00 86.75 68 ASP A CA 1
ATOM 551 C C . ASP A 1 68 ? 6.449 2.966 -3.599 1.00 86.75 68 ASP A C 1
ATOM 553 O O . ASP A 1 68 ? 6.598 3.435 -2.468 1.00 86.75 68 ASP A O 1
ATOM 557 N N . VAL A 1 69 ? 7.000 1.802 -3.959 1.00 83.81 69 VAL A N 1
ATOM 558 C CA . VAL A 1 69 ? 7.784 0.972 -3.025 1.00 83.81 69 VAL A CA 1
ATOM 559 C C . VAL A 1 69 ? 9.195 1.493 -2.775 1.00 83.81 69 VAL A C 1
ATOM 561 O O . VAL A 1 69 ? 9.841 1.077 -1.809 1.00 83.81 69 VAL A O 1
ATOM 564 N N . ASP A 1 70 ? 9.694 2.382 -3.629 1.00 83.69 70 ASP A N 1
ATOM 565 C CA . ASP A 1 70 ? 11.009 2.981 -3.431 1.00 83.69 70 ASP A CA 1
ATOM 566 C C . ASP A 1 70 ? 10.895 4.096 -2.390 1.00 83.69 70 ASP A C 1
ATOM 568 O O . ASP A 1 70 ? 11.720 4.179 -1.478 1.00 83.69 70 ASP A O 1
ATOM 572 N N . LYS A 1 71 ? 9.812 4.878 -2.470 1.00 82.75 71 LYS A N 1
ATOM 573 C CA . LYS A 1 71 ? 9.521 5.990 -1.554 1.00 82.75 71 LYS A CA 1
ATOM 574 C C . LYS A 1 71 ? 8.738 5.592 -0.302 1.00 82.75 71 LYS A C 1
ATOM 576 O O . LYS A 1 71 ? 8.754 6.334 0.672 1.00 82.75 71 LYS A O 1
ATOM 581 N N . GLY A 1 72 ? 8.043 4.455 -0.317 1.00 83.88 72 GLY A N 1
ATOM 582 C CA . GLY A 1 72 ? 7.185 4.026 0.790 1.00 83.88 72 GLY A CA 1
ATOM 583 C C . GLY A 1 72 ? 5.956 4.904 0.991 1.00 83.88 72 GLY A C 1
ATOM 584 O O . GLY A 1 72 ? 5.528 5.083 2.127 1.00 83.88 72 GLY A O 1
ATOM 585 N N . ILE A 1 73 ? 5.395 5.446 -0.094 1.00 82.75 73 ILE A N 1
ATOM 586 C CA . ILE A 1 73 ? 4.242 6.357 -0.052 1.00 82.75 73 ILE A CA 1
ATOM 587 C C . ILE A 1 73 ? 3.132 5.899 -0.993 1.00 82.75 73 ILE A C 1
ATOM 589 O O . ILE A 1 73 ? 3.388 5.406 -2.095 1.00 82.75 73 ILE A O 1
ATOM 593 N N . PHE A 1 74 ? 1.884 6.096 -0.576 1.00 84.69 74 PHE A N 1
ATOM 594 C CA . PHE A 1 74 ? 0.733 5.947 -1.460 1.00 84.69 74 PHE A CA 1
ATOM 595 C C . PHE A 1 74 ? 0.598 7.176 -2.360 1.00 84.69 74 PHE A C 1
ATOM 597 O O . PHE A 1 74 ? 0.671 8.305 -1.880 1.00 84.69 74 PHE A O 1
ATOM 604 N N . LEU A 1 75 ? 0.387 6.9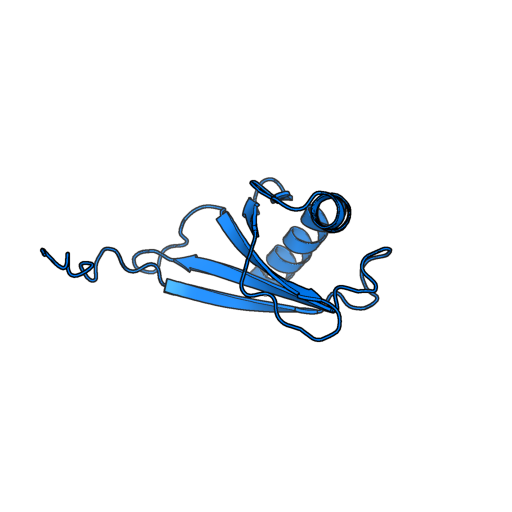62 -3.660 1.00 80.88 75 LEU A N 1
ATOM 605 C CA . LEU A 1 75 ? 0.272 8.051 -4.638 1.00 80.88 75 LEU A CA 1
ATOM 606 C C . LEU A 1 75 ? -1.135 8.646 -4.709 1.00 80.88 75 LEU A C 1
ATOM 608 O O . LEU A 1 75 ? -1.291 9.816 -5.039 1.00 80.88 75 LEU A O 1
ATOM 612 N N . ALA A 1 76 ? -2.157 7.840 -4.430 1.00 75.75 76 ALA A N 1
ATOM 613 C CA . ALA A 1 76 ? -3.542 8.284 -4.410 1.00 75.75 76 ALA A CA 1
ATOM 614 C C . ALA A 1 76 ? -4.342 7.397 -3.458 1.00 75.75 76 ALA A C 1
ATOM 616 O O . ALA A 1 76 ? -4.454 6.193 -3.685 1.00 75.75 76 ALA A O 1
ATOM 617 N N . ILE A 1 77 ? -4.897 8.004 -2.412 1.00 75.75 77 ILE A N 1
ATOM 618 C CA . ILE A 1 77 ? -5.934 7.417 -1.563 1.00 75.75 77 ILE A CA 1
ATOM 619 C C . ILE A 1 77 ? -7.075 8.427 -1.584 1.00 75.75 77 ILE A C 1
ATOM 621 O O . ILE A 1 77 ? -6.860 9.589 -1.258 1.00 75.75 77 ILE A O 1
ATOM 625 N N . TYR A 1 78 ? -8.237 8.005 -2.075 1.00 69.69 78 TYR A N 1
ATOM 626 C CA . TYR A 1 78 ? -9.389 8.885 -2.319 1.00 69.69 78 TYR A CA 1
ATOM 627 C C . TYR A 1 78 ? -10.343 8.982 -1.122 1.00 69.69 78 TYR A C 1
ATOM 629 O O . TYR A 1 78 ? -11.366 9.646 -1.215 1.00 69.69 78 TYR A O 1
ATOM 637 N N . ASP A 1 79 ? -10.038 8.256 -0.054 1.00 74.00 79 ASP A N 1
ATOM 638 C CA . ASP A 1 79 ? -10.832 8.146 1.162 1.00 74.00 79 ASP A CA 1
ATOM 639 C C . ASP A 1 79 ? -9.958 8.657 2.306 1.00 74.00 79 ASP A C 1
ATOM 641 O O . ASP A 1 79 ? -8.862 8.128 2.501 1.00 74.00 79 ASP A O 1
ATOM 645 N N . ASP A 1 80 ? -10.391 9.725 2.974 1.00 69.94 80 ASP A N 1
ATOM 646 C CA . ASP A 1 80 ? -9.572 10.443 3.951 1.00 69.94 80 ASP A CA 1
ATOM 647 C C . ASP A 1 80 ? -9.347 9.622 5.230 1.00 69.94 80 ASP A C 1
ATOM 649 O O . ASP A 1 80 ? -8.208 9.530 5.686 1.00 69.94 80 ASP A O 1
ATOM 653 N N . GLU A 1 81 ? -10.364 8.921 5.741 1.00 74.06 81 GLU A N 1
ATOM 654 C CA . GLU A 1 81 ? -10.233 8.053 6.926 1.00 74.06 81 GLU A CA 1
ATOM 655 C C . GLU A 1 81 ? -9.292 6.875 6.645 1.00 74.06 81 GLU A C 1
ATOM 657 O O . GLU A 1 81 ? -8.398 6.517 7.426 1.00 74.06 81 GLU A O 1
ATOM 662 N N . LEU A 1 82 ? -9.438 6.282 5.464 1.00 74.38 82 LEU A N 1
ATOM 663 C CA . LEU A 1 82 ? -8.562 5.211 5.029 1.00 74.38 82 LEU A CA 1
ATOM 664 C C . LEU A 1 82 ? -7.155 5.719 4.700 1.00 74.38 82 LEU A C 1
ATOM 666 O O . LEU A 1 82 ? -6.180 4.993 4.895 1.00 74.38 82 LEU A O 1
ATOM 670 N N . ALA A 1 83 ? -7.014 6.952 4.213 1.00 74.94 83 ALA A N 1
ATOM 671 C CA . ALA A 1 83 ? -5.717 7.569 3.983 1.00 74.94 83 ALA A CA 1
ATOM 672 C C . ALA A 1 83 ? -4.976 7.797 5.298 1.00 74.94 83 ALA A C 1
ATOM 674 O O . ALA A 1 83 ? -3.779 7.510 5.368 1.00 74.94 83 ALA A O 1
ATOM 675 N N . GLU A 1 84 ? -5.672 8.258 6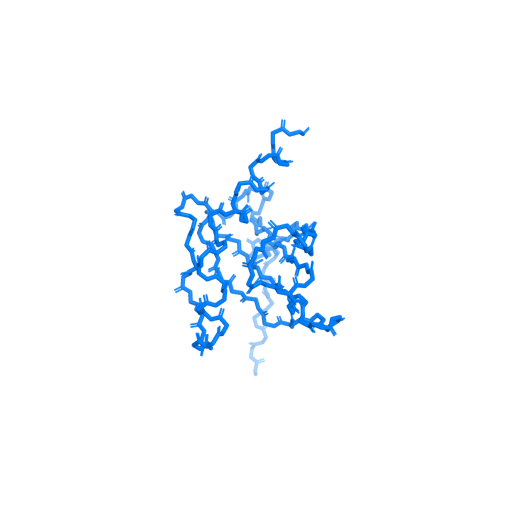.333 1.00 77.81 84 GLU A N 1
ATOM 676 C CA . GLU A 1 84 ? -5.128 8.384 7.685 1.00 77.81 84 GLU A CA 1
ATOM 6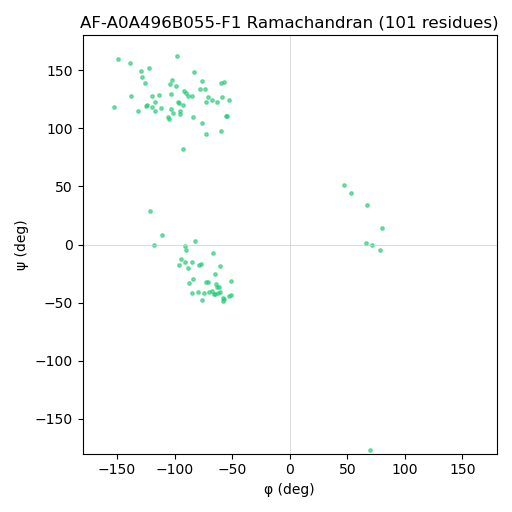77 C C . GLU A 1 84 ? -4.698 7.031 8.254 1.00 77.81 84 GLU A C 1
ATOM 679 O O . GLU A 1 84 ? -3.642 6.940 8.876 1.00 77.81 84 GLU A O 1
ATOM 684 N N . THR A 1 85 ? -5.432 5.960 7.947 1.00 78.50 85 THR A N 1
ATOM 685 C CA . THR A 1 85 ? -5.083 4.600 8.386 1.00 78.50 85 THR A CA 1
ATOM 686 C C . THR A 1 85 ? -3.907 4.006 7.596 1.00 78.50 85 THR A C 1
ATOM 688 O O . THR A 1 85 ? -3.014 3.371 8.158 1.00 78.50 85 THR A O 1
ATOM 691 N N . LEU A 1 86 ? -3.867 4.201 6.273 1.00 78.19 86 LEU A N 1
ATOM 692 C CA . LEU A 1 86 ? -2.902 3.543 5.384 1.00 78.19 86 LEU A CA 1
ATOM 693 C C . LEU A 1 86 ? -1.571 4.301 5.237 1.00 78.19 86 LEU A C 1
ATOM 695 O O . LEU A 1 86 ? -0.519 3.677 5.077 1.00 78.19 86 LEU A O 1
ATOM 699 N N . ARG A 1 87 ? -1.565 5.639 5.276 1.00 81.38 87 ARG A N 1
ATOM 700 C CA . ARG A 1 87 ? -0.326 6.431 5.119 1.00 81.38 87 ARG A CA 1
ATOM 701 C C . ARG A 1 87 ? 0.746 6.078 6.161 1.00 81.38 87 ARG A C 1
ATOM 703 O O . ARG A 1 87 ? 1.883 5.852 5.743 1.00 81.38 87 ARG A O 1
ATOM 710 N N . PRO A 1 88 ? 0.435 5.956 7.467 1.00 82.06 88 PRO A N 1
ATOM 711 C CA . PRO A 1 88 ? 1.437 5.638 8.486 1.00 82.06 88 PRO A CA 1
ATOM 712 C C . PRO A 1 88 ? 2.057 4.249 8.310 1.00 82.06 88 PRO A C 1
ATOM 714 O O . PRO A 1 88 ? 3.185 4.004 8.737 1.00 82.06 88 PRO A O 1
ATOM 717 N N . ILE A 1 89 ? 1.331 3.326 7.676 1.00 78.06 89 ILE A N 1
ATOM 718 C CA . ILE A 1 89 ? 1.748 1.927 7.552 1.00 78.06 89 ILE A CA 1
ATOM 719 C C . ILE A 1 89 ? 2.484 1.649 6.237 1.00 78.06 89 ILE A C 1
ATOM 721 O O . ILE A 1 89 ? 3.134 0.611 6.115 1.00 78.06 89 ILE A O 1
ATOM 725 N N . ALA A 1 90 ? 2.451 2.577 5.273 1.00 81.94 90 ALA A N 1
ATOM 726 C CA . ALA A 1 90 ? 3.101 2.444 3.968 1.00 81.94 90 ALA A CA 1
ATOM 727 C C . ALA A 1 90 ? 4.592 2.037 4.044 1.00 81.94 90 ALA A C 1
ATOM 729 O O . ALA A 1 90 ? 4.979 1.092 3.343 1.00 81.94 90 ALA A O 1
ATOM 730 N N . PRO A 1 91 ? 5.426 2.613 4.938 1.00 83.50 91 PRO A N 1
ATOM 731 C CA . PRO A 1 91 ? 6.810 2.169 5.099 1.00 83.50 91 PRO A CA 1
ATOM 732 C C . PRO A 1 91 ? 6.930 0.718 5.588 1.00 83.50 91 PRO A C 1
ATOM 734 O O . PRO A 1 91 ? 7.803 -0.018 5.125 1.00 83.50 91 PRO A O 1
ATOM 737 N N . LYS A 1 92 ? 6.032 0.264 6.477 1.00 80.50 92 LYS A N 1
ATOM 738 C CA . LYS A 1 92 ? 6.012 -1.128 6.964 1.00 80.50 92 LYS A CA 1
ATOM 739 C C . LYS A 1 92 ? 5.629 -2.105 5.854 1.00 80.50 92 LYS A C 1
ATOM 741 O O . LYS A 1 92 ? 6.246 -3.159 5.735 1.00 80.50 92 LYS A O 1
ATOM 746 N N . ILE A 1 93 ? 4.670 -1.740 5.000 1.00 77.38 93 ILE A N 1
ATOM 747 C CA . ILE A 1 93 ? 4.303 -2.534 3.814 1.00 77.38 93 ILE A CA 1
ATOM 748 C C . ILE A 1 93 ? 5.528 -2.735 2.922 1.00 77.38 93 ILE A C 1
ATOM 750 O O . ILE A 1 93 ? 5.819 -3.854 2.498 1.00 77.38 93 ILE A O 1
ATOM 754 N N . VAL A 1 94 ? 6.280 -1.661 2.666 1.00 81.38 94 VAL A N 1
ATOM 755 C CA . VAL A 1 94 ? 7.526 -1.739 1.896 1.00 81.38 94 VAL A CA 1
ATOM 756 C C . VAL A 1 94 ? 8.565 -2.616 2.587 1.00 81.38 94 VAL A C 1
ATOM 758 O O . VAL A 1 94 ? 9.200 -3.423 1.910 1.00 81.38 94 VAL A O 1
ATOM 761 N N . ALA A 1 95 ? 8.722 -2.514 3.908 1.00 81.38 95 ALA A N 1
ATOM 762 C CA . ALA A 1 95 ? 9.640 -3.365 4.661 1.00 81.38 95 ALA A CA 1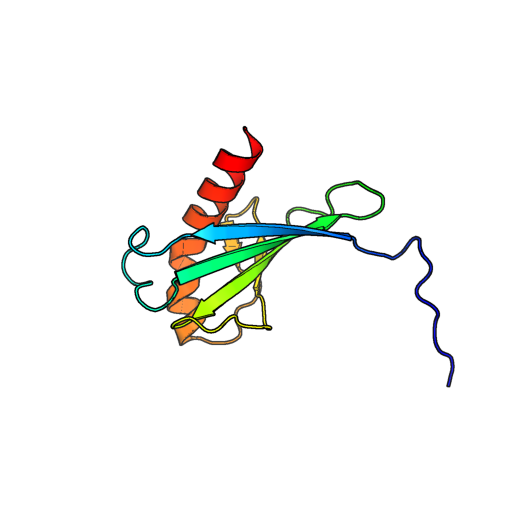
ATOM 763 C C . ALA A 1 95 ? 9.308 -4.858 4.482 1.00 81.38 95 ALA A C 1
ATOM 765 O O . ALA A 1 95 ? 10.183 -5.620 4.074 1.00 81.38 95 ALA A O 1
ATOM 766 N N . PHE A 1 96 ? 8.040 -5.256 4.644 1.00 76.50 96 PHE A N 1
ATOM 767 C CA . PHE A 1 96 ? 7.601 -6.636 4.390 1.00 76.50 96 PHE A CA 1
ATOM 768 C C . PHE A 1 96 ? 7.840 -7.069 2.939 1.00 76.50 96 PHE A C 1
ATOM 770 O O . PHE A 1 96 ? 8.267 -8.193 2.671 1.00 76.50 96 PHE A O 1
ATOM 777 N N . LEU A 1 97 ? 7.588 -6.180 1.972 1.00 75.50 97 LEU A N 1
ATOM 778 C CA . LEU A 1 97 ? 7.841 -6.454 0.557 1.00 75.50 97 LEU A CA 1
ATOM 779 C C . LEU A 1 97 ? 9.329 -6.656 0.245 1.00 75.50 97 LEU A C 1
ATOM 781 O O . LEU A 1 97 ? 9.632 -7.432 -0.667 1.00 75.50 97 LEU A O 1
ATOM 785 N N . ARG A 1 98 ? 10.224 -5.953 0.951 1.00 77.81 98 ARG A N 1
ATOM 786 C CA . ARG A 1 98 ? 11.683 -6.069 0.820 1.00 77.81 98 ARG A CA 1
ATOM 787 C C . ARG A 1 98 ? 12.207 -7.329 1.502 1.00 77.81 98 ARG A C 1
ATOM 789 O O . ARG A 1 98 ? 12.916 -8.084 0.849 1.00 77.81 98 ARG A O 1
ATOM 796 N N . GLU A 1 99 ? 11.795 -7.599 2.740 1.00 76.44 99 GLU A N 1
ATOM 797 C CA . GLU A 1 99 ? 12.153 -8.821 3.480 1.00 76.44 99 GLU A CA 1
ATOM 798 C C . GLU A 1 99 ? 11.836 -10.075 2.659 1.00 76.44 99 GLU A C 1
ATOM 800 O O . GLU A 1 99 ? 12.654 -10.976 2.503 1.00 76.44 99 GLU A O 1
ATOM 805 N N . HIS A 1 100 ? 10.658 -10.093 2.045 1.00 66.50 100 HIS A N 1
ATOM 806 C CA . HIS A 1 100 ? 10.230 -11.206 1.218 1.00 66.50 100 HIS A CA 1
ATOM 807 C C . HIS A 1 100 ? 10.818 -11.252 -0.192 1.00 66.50 100 HIS A C 1
ATOM 809 O O . HIS A 1 100 ? 10.677 -12.283 -0.837 1.00 66.50 100 HIS A O 1
ATOM 815 N N . ALA A 1 101 ? 11.369 -10.154 -0.711 1.00 65.44 101 ALA A N 1
ATOM 816 C CA . ALA A 1 101 ? 12.067 -10.161 -1.998 1.00 65.44 101 ALA A CA 1
ATOM 817 C C . ALA A 1 101 ? 13.538 -10.588 -1.857 1.00 65.44 101 ALA A C 1
ATOM 819 O O . ALA A 1 101 ? 14.173 -10.882 -2.862 1.00 65.44 101 ALA A O 1
ATOM 820 N N . ALA A 1 102 ? 14.068 -10.582 -0.630 1.00 57.41 102 ALA A N 1
ATOM 821 C CA . ALA A 1 102 ? 15.417 -11.030 -0.295 1.00 57.41 102 ALA A CA 1
ATOM 822 C C . ALA A 1 102 ? 15.499 -12.530 0.064 1.00 57.41 102 ALA A C 1
ATOM 824 O O . ALA A 1 102 ? 16.597 -13.029 0.302 1.00 57.41 102 ALA A O 1
ATOM 825 N N . ARG A 1 103 ? 14.357 -13.228 0.121 1.00 47.41 103 ARG A N 1
ATOM 826 C CA . ARG A 1 103 ? 14.250 -14.690 0.242 1.00 47.41 103 ARG A CA 1
ATOM 827 C C . ARG A 1 103 ? 13.932 -15.298 -1.114 1.00 47.41 103 ARG A C 1
ATOM 829 O O . ARG A 1 103 ? 14.456 -16.397 -1.375 1.00 47.41 103 ARG A O 1
#